Protein AF-A0A2N6LAE6-F1 (afdb_monomer)

Organism: NCBI:txid2019666

Nearest PDB structures (foldseek):
  4zhj-assembly1_A  TM=7.349E-01  e=1.236E-05  Synechocystis sp. PCC 6803 substr. Kazusa
  8rps-assembly2_B  TM=5.213E-01  e=4.527E+00  Homo sapiens
  8stc-assembly3_F  TM=4.651E-01  e=3.739E+00  Lactiplantibacillus plantarum WCFS1
  8rps-assembly1_C-2  TM=4.622E-01  e=7.073E+00  Homo sapiens

pLDDT: mean 86.34, std 10.63, range [59.16, 98.25]

Mean predicted aligned error: 5.68 Å

Secondary structure (DSSP, 8-state):
-EEEEEEESS-TTTHHHHHHHHHHHHHH-TTEEEEEEEHHHHHHTHHHHHHHHHT-SEEEEES---HHHHHHHHHHHTT-SEEEEESS-HHHHTT-EETTEESS---TT--HHHHHHHHHHHSS-H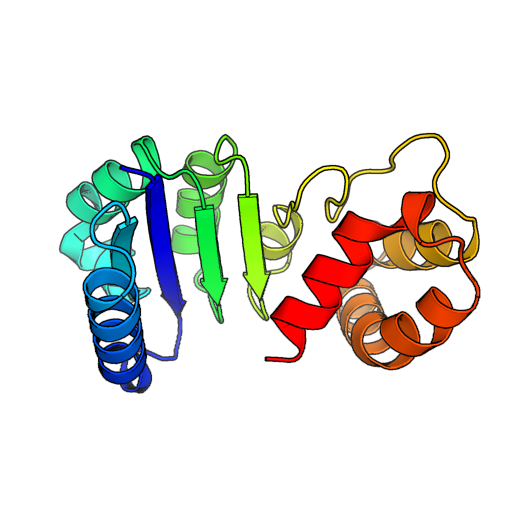HHHHHHHHHHHHHHHHHTTSS-GGGTHHHHHHHHHHH-

Structure (mmCIF, N/CA/C/O backbone):
data_AF-A0A2N6LAE6-F1
#
_entry.id   AF-A0A2N6LAE6-F1
#
loop_
_atom_site.group_PDB
_atom_site.id
_atom_site.type_symbol
_atom_site.label_atom_id
_atom_site.label_alt_id
_atom_site.label_comp_id
_atom_site.label_asym_id
_atom_site.label_entity_id
_atom_site.label_seq_id
_atom_site.pdbx_PDB_ins_code
_atom_site.Cartn_x
_atom_site.Cartn_y
_atom_site.Cartn_z
_atom_site.occupancy
_atom_site.B_iso_or_equiv
_atom_site.auth_seq_id
_atom_site.auth_comp_id
_atom_site.auth_asym_id
_atom_site.auth_atom_id
_atom_site.pdbx_PDB_model_num
ATOM 1 N N . MET A 1 1 ? -11.560 -15.770 2.573 1.00 83.06 1 MET A N 1
ATOM 2 C CA . MET A 1 1 ? -11.887 -14.402 2.123 1.00 83.06 1 MET A CA 1
ATOM 3 C C . MET A 1 1 ? -10.592 -13.683 1.828 1.00 83.06 1 MET A C 1
ATOM 5 O O . MET A 1 1 ? -9.630 -13.925 2.551 1.00 83.06 1 MET A O 1
ATOM 9 N N . LYS A 1 2 ? -10.549 -12.878 0.764 1.00 94.19 2 LYS A N 1
ATOM 10 C CA . LYS A 1 2 ? -9.382 -12.047 0.445 1.00 94.19 2 LYS A CA 1
ATOM 11 C C . LYS A 1 2 ? -9.530 -10.702 1.139 1.00 94.19 2 LYS A C 1
ATOM 13 O O . LYS A 1 2 ? -10.553 -10.046 0.959 1.00 94.19 2 LYS A O 1
ATOM 18 N N . ARG A 1 3 ? -8.543 -10.316 1.947 1.00 97.38 3 ARG A N 1
ATOM 19 C CA . ARG A 1 3 ? -8.608 -9.098 2.756 1.00 97.38 3 ARG A CA 1
ATOM 20 C C . ARG A 1 3 ? -7.843 -7.949 2.118 1.00 97.38 3 ARG A C 1
ATOM 22 O O . ARG A 1 3 ? -6.643 -8.056 1.862 1.00 97.38 3 ARG A O 1
ATOM 29 N N . ILE A 1 4 ? -8.536 -6.831 1.946 1.00 97.88 4 ILE A N 1
ATOM 30 C CA . ILE A 1 4 ? -7.980 -5.562 1.487 1.00 97.88 4 ILE A CA 1
ATOM 31 C C . ILE A 1 4 ? -8.074 -4.568 2.640 1.00 97.88 4 ILE A C 1
ATOM 33 O O . ILE A 1 4 ? -9.155 -4.336 3.175 1.00 97.88 4 ILE A O 1
ATOM 37 N N . VAL A 1 5 ? -6.948 -3.974 3.023 1.00 98.00 5 VAL A N 1
ATOM 38 C CA . VAL A 1 5 ? -6.911 -2.905 4.023 1.00 98.00 5 VAL A CA 1
ATOM 39 C C . VAL A 1 5 ? -6.501 -1.611 3.341 1.00 98.00 5 VAL A C 1
ATOM 41 O O . VAL A 1 5 ? -5.433 -1.542 2.739 1.00 98.00 5 VAL A O 1
ATOM 44 N N . LEU A 1 6 ? -7.349 -0.594 3.442 1.00 96.06 6 LEU A N 1
ATOM 45 C CA . LEU A 1 6 ? -7.100 0.759 2.963 1.00 96.06 6 LEU A CA 1
ATOM 46 C C . LEU A 1 6 ? -6.906 1.687 4.160 1.00 96.06 6 LEU A C 1
ATOM 48 O O . LEU A 1 6 ? -7.743 1.711 5.062 1.00 96.06 6 LEU A O 1
ATOM 52 N N . VAL A 1 7 ? -5.828 2.468 4.146 1.00 95.62 7 VAL A N 1
ATOM 53 C CA . VAL A 1 7 ? -5.573 3.531 5.122 1.00 95.62 7 VAL A CA 1
ATOM 54 C C . VAL A 1 7 ? -5.350 4.846 4.379 1.00 95.62 7 VAL A C 1
ATOM 56 O O . VAL A 1 7 ? -4.372 4.991 3.645 1.00 95.62 7 VAL A O 1
ATOM 59 N N . ALA A 1 8 ? -6.259 5.801 4.573 1.00 92.88 8 ALA A N 1
ATOM 60 C CA . ALA A 1 8 ? -6.191 7.127 3.962 1.00 92.88 8 ALA A CA 1
ATOM 61 C C . ALA A 1 8 ? -5.730 8.176 4.989 1.00 92.88 8 ALA A C 1
ATOM 63 O O . ALA A 1 8 ? -6.382 8.377 6.016 1.00 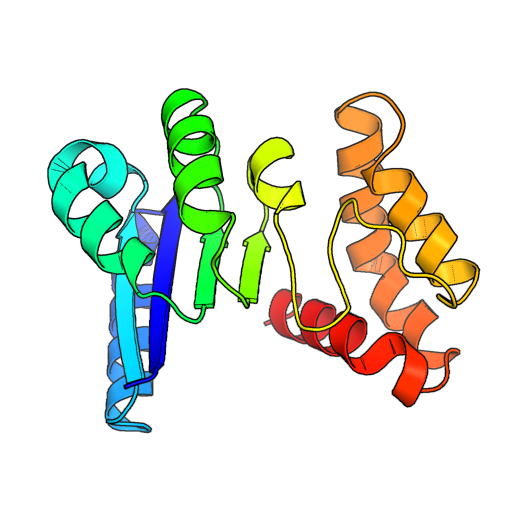92.88 8 ALA A O 1
ATOM 64 N N . GLY A 1 9 ? -4.604 8.835 4.728 1.00 89.94 9 GLY A N 1
ATOM 65 C CA . GLY A 1 9 ? -4.099 9.956 5.519 1.00 89.94 9 GLY A CA 1
ATOM 66 C C . GLY A 1 9 ? -4.498 11.296 4.918 1.00 89.94 9 GLY A C 1
ATOM 67 O O . GLY A 1 9 ? -4.777 11.366 3.728 1.00 89.94 9 GLY A O 1
ATOM 68 N N . PHE A 1 10 ? -4.611 12.347 5.739 1.00 78.25 10 PHE A N 1
ATOM 69 C CA . PHE A 1 10 ? -5.011 13.713 5.334 1.00 78.25 10 PHE A CA 1
ATOM 70 C C . PHE A 1 10 ? -6.348 13.844 4.558 1.00 78.25 10 PHE A C 1
ATOM 72 O O . PHE A 1 10 ? -6.829 14.952 4.333 1.00 78.25 10 PHE A O 1
ATOM 79 N N . GLU A 1 11 ? -7.017 12.730 4.259 1.00 65.44 11 GLU A N 1
ATOM 80 C CA . GLU A 1 11 ? -8.259 12.601 3.499 1.00 65.44 11 GLU A CA 1
ATOM 81 C C . GLU A 1 11 ? -9.394 12.026 4.347 1.00 65.44 11 GLU A C 1
ATOM 83 O O . GLU A 1 11 ? -10.300 11.361 3.847 1.00 65.44 11 GLU A O 1
ATOM 88 N N . SER A 1 12 ? -9.391 12.280 5.656 1.00 64.56 12 SER A N 1
ATOM 89 C CA . SER A 1 12 ? -10.496 11.839 6.523 1.00 64.56 12 SER A CA 1
ATOM 90 C C . SER A 1 12 ? -11.883 12.293 6.021 1.00 64.56 12 SER A C 1
ATOM 92 O O . SER A 1 12 ? -12.876 11.633 6.312 1.00 64.56 12 SER A O 1
ATOM 94 N N . PHE A 1 13 ? -11.952 13.351 5.200 1.00 68.00 13 PHE A N 1
ATOM 95 C CA . PHE A 1 13 ? -13.169 13.797 4.513 1.00 68.00 13 PHE A CA 1
ATOM 96 C C . PHE A 1 13 ? -13.629 12.867 3.368 1.00 68.00 13 PHE A C 1
ATOM 98 O O . PHE A 1 13 ? -14.826 12.781 3.113 1.00 68.00 13 PHE A O 1
ATOM 105 N N . ASN A 1 14 ? -12.719 12.134 2.716 1.00 74.31 14 ASN A N 1
ATOM 106 C CA . ASN A 1 14 ? -13.033 11.136 1.684 1.00 74.31 14 ASN A CA 1
ATOM 107 C C . ASN A 1 14 ? -13.274 9.733 2.264 1.00 74.31 14 ASN A C 1
ATOM 109 O O . ASN A 1 14 ? -13.678 8.831 1.530 1.00 74.31 14 ASN A O 1
ATOM 113 N N . ALA A 1 15 ? -13.074 9.523 3.570 1.00 77.50 15 ALA A N 1
ATOM 114 C CA . ALA A 1 15 ? -13.233 8.211 4.201 1.00 77.50 15 ALA A CA 1
ATOM 115 C C . ALA A 1 15 ? -14.604 7.569 3.917 1.00 77.50 15 ALA A C 1
ATOM 117 O O . ALA A 1 15 ? -14.690 6.361 3.701 1.00 77.50 15 ALA A O 1
ATOM 118 N N . ASP A 1 16 ? -15.671 8.368 3.849 1.00 84.56 16 ASP A N 1
ATOM 119 C CA . ASP A 1 16 ? -17.012 7.870 3.525 1.00 84.56 16 ASP A CA 1
ATOM 120 C C . ASP A 1 16 ? -17.160 7.448 2.062 1.00 84.56 16 ASP A C 1
ATOM 122 O O . ASP A 1 16 ? -17.874 6.488 1.772 1.00 84.56 16 ASP A O 1
ATOM 126 N N . LEU A 1 17 ? -16.477 8.123 1.136 1.00 89.19 17 LEU A N 1
ATOM 127 C CA . LEU A 1 17 ? -16.432 7.703 -0.264 1.00 89.19 17 LEU A CA 1
ATOM 128 C C . LEU A 1 17 ? -15.744 6.341 -0.384 1.00 89.19 17 LEU A C 1
ATOM 130 O O . LEU A 1 17 ? -16.266 5.444 -1.044 1.00 89.19 17 LEU A O 1
ATOM 134 N N . TYR A 1 18 ? -14.622 6.161 0.311 1.00 90.44 18 TYR A N 1
ATOM 135 C CA . TYR A 1 18 ? -13.895 4.895 0.326 1.00 90.44 18 TYR A CA 1
ATOM 136 C C . TYR A 1 18 ? -14.705 3.755 0.953 1.00 90.44 18 TYR A C 1
ATOM 138 O O . TYR A 1 18 ? -14.700 2.646 0.423 1.00 90.44 18 TYR A O 1
ATOM 146 N N . ARG A 1 19 ? -15.453 4.019 2.032 1.00 92.56 19 ARG A N 1
ATOM 147 C CA . ARG A 1 19 ? -16.377 3.033 2.623 1.00 92.56 19 ARG A CA 1
ATOM 148 C C . ARG A 1 19 ? -17.487 2.642 1.650 1.00 92.56 19 ARG A C 1
ATOM 150 O O . ARG A 1 19 ? -17.702 1.458 1.437 1.00 92.56 19 ARG A O 1
ATOM 157 N N . LYS A 1 20 ? -18.114 3.611 0.977 1.00 94.25 20 LYS A N 1
ATOM 158 C CA . LYS A 1 20 ? -19.129 3.326 -0.054 1.00 94.25 20 LYS A CA 1
ATOM 159 C C . LYS A 1 20 ? -18.564 2.489 -1.202 1.00 94.25 20 LYS A C 1
ATOM 161 O O . LYS A 1 20 ? -19.214 1.551 -1.651 1.00 94.25 20 LYS A O 1
ATOM 166 N N . ALA A 1 21 ? -17.354 2.803 -1.664 1.00 93.12 21 ALA A N 1
ATOM 167 C CA . ALA A 1 21 ? -16.682 2.020 -2.697 1.00 93.12 21 ALA A CA 1
ATOM 168 C C . ALA A 1 21 ? -16.389 0.585 -2.223 1.00 93.12 21 ALA A C 1
ATOM 170 O O . ALA A 1 21 ? -16.602 -0.364 -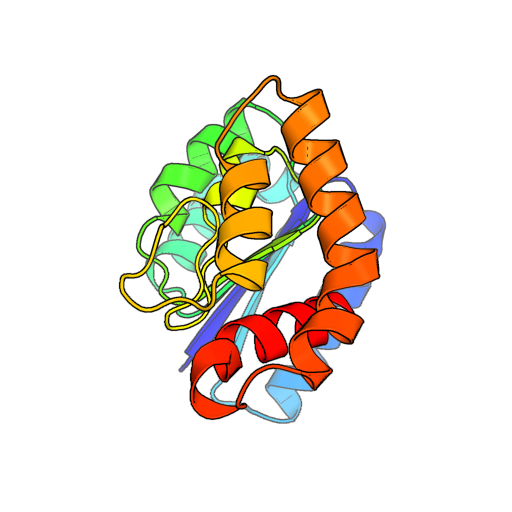2.978 1.00 93.12 21 ALA A O 1
ATOM 171 N N . ALA A 1 22 ? -15.960 0.421 -0.967 1.00 94.88 22 ALA A N 1
ATOM 172 C CA . ALA A 1 22 ? -15.772 -0.885 -0.346 1.00 94.88 22 ALA A CA 1
ATOM 173 C C . ALA A 1 22 ? -17.084 -1.683 -0.297 1.00 94.88 22 ALA A C 1
ATOM 175 O O . ALA A 1 22 ? -17.104 -2.832 -0.732 1.00 94.88 22 ALA A O 1
ATOM 176 N N . ASP A 1 23 ? -18.186 -1.067 0.133 1.00 96.00 23 ASP A N 1
ATOM 177 C CA . ASP A 1 23 ? -19.503 -1.711 0.191 1.00 96.00 23 ASP A CA 1
ATOM 178 C C . ASP A 1 23 ? -19.977 -2.165 -1.198 1.00 96.00 23 ASP A C 1
ATOM 180 O O . ASP A 1 23 ? -20.452 -3.289 -1.362 1.00 96.00 23 ASP A O 1
ATOM 184 N N . MET A 1 24 ? -19.796 -1.329 -2.227 1.00 96.44 24 MET A N 1
ATOM 185 C CA . MET A 1 24 ? -20.129 -1.677 -3.616 1.00 96.44 24 MET A CA 1
ATOM 186 C C . MET A 1 24 ? -19.289 -2.848 -4.144 1.00 96.44 24 MET A C 1
ATOM 188 O O . MET A 1 24 ? -19.805 -3.724 -4.847 1.00 96.44 24 MET A O 1
ATOM 192 N N . ALA A 1 25 ? -17.998 -2.878 -3.807 1.00 94.56 25 ALA A N 1
ATOM 193 C CA . ALA A 1 25 ? -17.102 -3.959 -4.196 1.00 94.56 25 ALA A CA 1
ATOM 194 C C . ALA A 1 25 ? -17.464 -5.273 -3.489 1.00 94.56 25 ALA A C 1
ATOM 196 O O . ALA A 1 25 ? -17.550 -6.306 -4.150 1.00 94.56 25 ALA A O 1
ATOM 197 N N . ILE A 1 26 ? -17.753 -5.231 -2.185 1.00 96.19 26 ILE A N 1
ATOM 198 C CA . ILE A 1 26 ? -18.200 -6.396 -1.404 1.00 96.19 26 ILE A CA 1
ATOM 199 C C . ILE A 1 26 ? -19.546 -6.912 -1.925 1.00 96.19 26 ILE A C 1
ATOM 201 O O . ILE A 1 26 ? -19.718 -8.116 -2.091 1.00 96.19 26 ILE A O 1
ATOM 205 N N . ALA A 1 27 ? -20.490 -6.025 -2.253 1.00 96.25 27 ALA A N 1
ATOM 206 C CA . ALA A 1 27 ? -21.775 -6.419 -2.831 1.00 96.25 27 ALA A CA 1
ATOM 207 C C . ALA A 1 27 ? -21.615 -7.158 -4.172 1.00 96.25 27 ALA A C 1
ATOM 209 O O . ALA A 1 27 ? -22.400 -8.052 -4.485 1.00 96.25 27 ALA A O 1
ATOM 210 N N . SER A 1 28 ? -20.589 -6.801 -4.949 1.00 95.75 28 SER A N 1
ATOM 211 C CA . SER A 1 28 ? -20.273 -7.443 -6.230 1.00 95.75 28 SER A CA 1
ATOM 212 C C . SER A 1 28 ? -19.426 -8.715 -6.077 1.00 95.75 28 SER A C 1
ATOM 214 O O . SER A 1 28 ? -19.418 -9.555 -6.973 1.00 95.75 28 SER A O 1
ATOM 216 N N . CYS A 1 29 ? -18.698 -8.851 -4.967 1.00 95.62 29 CYS A N 1
ATOM 217 C CA . CYS A 1 29 ? -17.736 -9.920 -4.701 1.00 95.62 29 CYS A CA 1
ATOM 218 C C . CYS A 1 29 ? -17.741 -10.246 -3.189 1.00 95.62 29 CYS A C 1
ATOM 220 O O . CYS A 1 29 ? -16.900 -9.737 -2.439 1.00 95.62 29 CYS A O 1
ATOM 222 N N . PRO A 1 30 ? -18.715 -11.055 -2.716 1.00 93.44 30 PRO A N 1
ATOM 223 C CA . PRO A 1 30 ? -18.953 -11.295 -1.286 1.00 93.44 30 PRO A CA 1
ATOM 224 C C . PRO A 1 30 ? -17.803 -11.983 -0.538 1.00 93.44 30 PRO A C 1
ATOM 226 O O . PRO A 1 30 ? -17.778 -12.007 0.690 1.00 93.44 30 PRO A O 1
ATOM 229 N N . GLU A 1 31 ? -16.849 -12.573 -1.255 1.00 93.81 31 GLU A N 1
ATOM 230 C CA . GLU A 1 31 ? -15.641 -13.180 -0.703 1.00 93.81 31 GLU A CA 1
ATOM 231 C C . GLU A 1 31 ? -14.539 -12.169 -0.333 1.00 93.81 31 GLU A C 1
ATOM 233 O O . GLU A 1 31 ? -13.508 -12.573 0.232 1.00 93.81 31 GLU A O 1
ATOM 238 N N . LEU A 1 32 ? -14.734 -10.884 -0.657 1.00 95.06 32 LEU A N 1
ATOM 239 C CA . LEU A 1 32 ? -13.856 -9.790 -0.250 1.00 95.06 32 LEU A CA 1
ATOM 240 C C . LEU A 1 32 ? -14.177 -9.319 1.168 1.00 95.06 32 LEU A C 1
ATOM 242 O O . LEU A 1 32 ? -15.324 -9.091 1.536 1.00 95.06 32 LEU A O 1
ATOM 246 N N . ASP A 1 33 ? -13.121 -9.101 1.944 1.00 96.44 33 ASP A N 1
ATOM 247 C CA . ASP A 1 33 ? -13.164 -8.407 3.229 1.00 96.44 33 ASP A CA 1
ATOM 248 C C . ASP A 1 33 ? -12.392 -7.095 3.073 1.00 96.44 33 ASP A C 1
ATOM 250 O O . ASP A 1 33 ? -11.160 -7.094 3.061 1.00 96.44 33 ASP A O 1
ATOM 254 N N . ILE A 1 34 ? -13.102 -5.980 2.889 1.00 96.81 34 ILE A N 1
ATOM 255 C CA . ILE A 1 34 ? -12.484 -4.665 2.686 1.00 96.81 34 ILE A CA 1
ATOM 256 C C . ILE A 1 34 ? -12.616 -3.845 3.968 1.00 96.81 34 ILE A C 1
ATOM 258 O O . ILE A 1 34 ? -13.715 -3.603 4.463 1.00 96.81 34 ILE A O 1
ATOM 262 N N . ARG A 1 35 ? -11.480 -3.403 4.511 1.00 96.62 35 ARG A N 1
ATOM 263 C CA . ARG A 1 35 ? -11.394 -2.597 5.734 1.00 96.62 35 ARG A CA 1
ATOM 264 C C . ARG A 1 35 ? -10.833 -1.226 5.404 1.00 96.62 35 ARG A C 1
ATOM 266 O O . ARG A 1 35 ? -9.726 -1.128 4.883 1.00 96.62 35 ARG A O 1
ATOM 273 N N . VAL A 1 36 ? -11.591 -0.182 5.722 1.00 95.62 36 VAL A N 1
ATOM 274 C CA . VAL A 1 36 ? -11.225 1.209 5.439 1.00 95.62 36 VAL A CA 1
ATOM 275 C C . VAL A 1 36 ? -10.968 1.949 6.744 1.00 95.62 36 VAL A C 1
ATOM 277 O O . VAL A 1 36 ? -11.865 2.085 7.578 1.00 95.62 36 VAL A O 1
ATOM 280 N N . PHE A 1 37 ? -9.754 2.465 6.883 1.00 95.44 37 PHE A N 1
ATOM 281 C CA . PHE A 1 37 ? -9.293 3.258 8.013 1.00 95.44 37 PHE A CA 1
ATOM 282 C C . PHE A 1 37 ? -8.762 4.612 7.546 1.00 95.44 37 PHE A C 1
ATOM 284 O O . PHE A 1 37 ? -8.406 4.810 6.383 1.00 95.44 37 PHE A O 1
ATOM 291 N N . SER A 1 38 ? -8.676 5.540 8.488 1.00 94.25 38 SER A N 1
ATOM 292 C CA . SER A 1 38 ? -7.948 6.795 8.347 1.00 94.25 38 SER A CA 1
ATOM 293 C C . SER A 1 38 ? -6.648 6.780 9.152 1.00 94.25 38 SER A C 1
ATOM 295 O O . SER A 1 38 ? -6.475 5.967 10.063 1.00 94.25 38 SER A O 1
ATOM 297 N N . ASP A 1 39 ? -5.755 7.723 8.871 1.00 92.56 39 ASP A N 1
ATOM 298 C CA . ASP A 1 39 ? -4.614 8.052 9.737 1.00 92.56 39 ASP A CA 1
ATOM 299 C C . ASP A 1 39 ? -5.015 8.249 11.213 1.00 92.56 39 ASP A C 1
ATOM 301 O O . ASP A 1 39 ? -4.331 7.786 12.124 1.00 92.56 39 ASP A O 1
ATOM 305 N N . ARG A 1 40 ? -6.178 8.849 11.485 1.00 92.62 40 ARG A N 1
ATOM 306 C CA . ARG A 1 40 ? -6.714 9.004 12.848 1.00 92.62 40 ARG A CA 1
ATOM 307 C C . ARG A 1 40 ? -7.026 7.671 13.522 1.00 92.62 40 ARG A C 1
ATOM 309 O O . ARG A 1 40 ? -6.889 7.562 14.744 1.00 92.62 40 ARG A O 1
ATOM 316 N N . ASP A 1 41 ? -7.447 6.659 12.765 1.00 94.69 41 ASP A N 1
ATOM 317 C CA . ASP A 1 41 ? -7.739 5.326 13.303 1.00 94.69 41 ASP A CA 1
ATOM 318 C C . ASP A 1 41 ? -6.450 4.590 13.710 1.00 94.69 41 ASP A C 1
ATOM 320 O O . ASP A 1 41 ? -6.4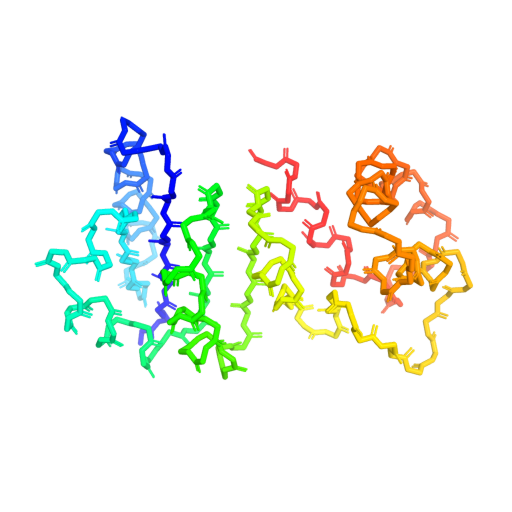87 3.802 14.654 1.00 94.69 41 ASP A O 1
ATOM 324 N N . ILE A 1 42 ? -5.293 4.900 13.103 1.00 94.75 42 ILE A N 1
ATOM 325 C CA . ILE A 1 42 ? -3.987 4.362 13.541 1.00 94.75 42 ILE A CA 1
ATOM 326 C C . ILE A 1 42 ? -3.725 4.719 15.008 1.00 94.75 42 ILE A C 1
ATOM 328 O O . ILE A 1 42 ? -3.220 3.899 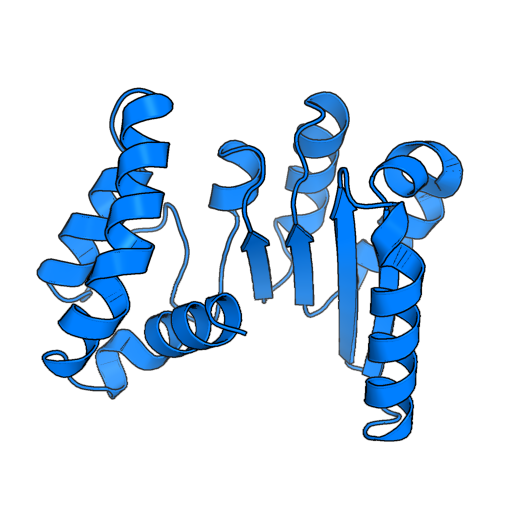15.774 1.00 94.75 42 ILE A O 1
ATOM 332 N N . THR A 1 43 ? -4.094 5.934 15.411 1.00 93.00 43 THR A N 1
ATOM 333 C CA . THR A 1 43 ? -3.919 6.404 16.788 1.00 93.00 43 THR A CA 1
ATOM 334 C C . THR A 1 43 ? -5.078 5.968 17.683 1.00 93.00 43 THR A C 1
ATOM 336 O O . THR A 1 43 ? -4.855 5.413 18.757 1.00 93.00 43 THR A O 1
ATOM 339 N N . SER A 1 44 ? -6.321 6.200 17.254 1.00 94.81 44 SER A N 1
ATOM 340 C CA . SER A 1 44 ? -7.513 6.022 18.100 1.00 94.81 44 SER A CA 1
ATOM 341 C C . SER A 1 44 ? -8.030 4.582 18.186 1.00 94.81 44 SER A C 1
ATOM 343 O O . SER A 1 44 ? -8.678 4.231 19.170 1.00 94.81 44 SER A O 1
ATOM 345 N N . LYS A 1 45 ? -7.731 3.737 17.193 1.00 95.94 45 LYS A N 1
ATOM 346 C CA . LYS A 1 45 ? -8.181 2.336 17.085 1.00 95.94 45 LYS A CA 1
ATOM 347 C C . LYS A 1 45 ? -7.036 1.402 16.697 1.00 95.94 45 LYS A C 1
ATOM 349 O O . LYS A 1 45 ? -7.215 0.437 15.956 1.00 95.94 45 LYS A O 1
ATOM 354 N N . ARG A 1 46 ? -5.838 1.676 17.218 1.00 95.75 46 ARG A N 1
ATOM 355 C CA . ARG A 1 46 ? -4.582 1.017 16.824 1.00 95.75 46 ARG A CA 1
ATOM 356 C C . ARG A 1 46 ? -4.659 -0.511 16.765 1.00 95.75 46 ARG A C 1
ATOM 358 O O . ARG A 1 46 ? -4.172 -1.107 15.811 1.00 95.75 46 ARG A O 1
ATOM 365 N N . GLN A 1 47 ? -5.300 -1.128 17.758 1.00 97.12 47 GLN A N 1
ATOM 366 C CA . GLN A 1 47 ? -5.462 -2.585 17.840 1.00 97.12 47 GLN A CA 1
ATOM 367 C C . GLN A 1 47 ? -6.338 -3.147 16.711 1.00 97.12 47 GLN A C 1
ATOM 369 O O . GLN A 1 47 ? -6.044 -4.211 16.175 1.00 97.12 47 GLN A O 1
ATOM 374 N N . GLU A 1 48 ? -7.393 -2.429 16.321 1.00 97.50 48 GLU A N 1
ATOM 375 C CA . GLU A 1 48 ? -8.276 -2.831 15.224 1.00 97.50 48 GLU A CA 1
ATOM 376 C C . GLU A 1 48 ? -7.549 -2.744 13.878 1.00 97.50 48 GLU A C 1
ATOM 378 O O . GLU A 1 48 ? -7.609 -3.679 13.076 1.00 97.50 48 GLU A O 1
ATOM 383 N N . VAL A 1 49 ? -6.796 -1.659 13.664 1.00 97.50 49 VAL A N 1
ATOM 384 C CA . VAL A 1 49 ? -5.965 -1.479 12.465 1.00 97.50 49 VAL A CA 1
ATOM 385 C C . VAL A 1 49 ? -4.910 -2.585 12.375 1.00 97.50 49 VAL A C 1
ATOM 387 O O . VAL A 1 49 ? -4.751 -3.210 11.329 1.00 97.50 49 VAL A O 1
ATOM 390 N N . GLU A 1 50 ? -4.217 -2.879 13.475 1.00 97.62 50 GLU A N 1
ATOM 391 C CA . GLU A 1 50 ? -3.204 -3.937 13.533 1.00 97.62 50 GLU A CA 1
ATOM 392 C C . GLU A 1 50 ? -3.789 -5.322 13.233 1.00 97.62 50 GLU A C 1
ATOM 394 O O . GLU A 1 50 ? -3.240 -6.061 12.413 1.00 97.62 50 GLU A O 1
ATOM 399 N N . ALA A 1 51 ? -4.940 -5.655 13.823 1.00 97.19 51 ALA A N 1
ATOM 400 C CA . ALA A 1 51 ? -5.631 -6.917 13.566 1.00 97.19 51 ALA A CA 1
ATOM 401 C C . ALA A 1 51 ? -6.102 -7.045 12.106 1.00 97.19 51 ALA A C 1
ATOM 403 O O . ALA A 1 51 ? -6.071 -8.139 11.529 1.00 97.19 51 ALA A O 1
ATOM 404 N N . ALA A 1 52 ? -6.526 -5.939 11.488 1.00 97.38 52 ALA A N 1
ATOM 405 C CA . ALA A 1 52 ? -6.885 -5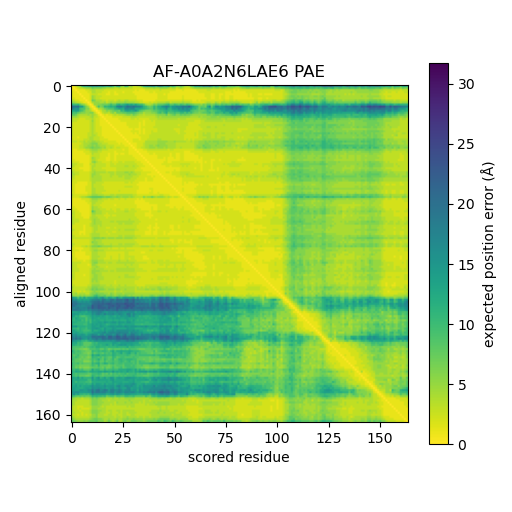.920 10.076 1.00 97.38 52 ALA A CA 1
ATOM 406 C C . ALA A 1 52 ? -5.659 -6.172 9.185 1.00 97.38 52 ALA A C 1
ATOM 408 O O . ALA A 1 52 ? -5.723 -7.039 8.309 1.00 97.38 52 ALA A O 1
ATOM 409 N N . LEU A 1 53 ? -4.544 -5.479 9.446 1.00 97.94 53 LEU A N 1
ATOM 410 C CA . LEU A 1 53 ? -3.290 -5.609 8.695 1.00 97.94 53 LEU A CA 1
ATOM 411 C C . LEU A 1 53 ? -2.659 -7.003 8.818 1.00 97.94 53 LEU A C 1
ATOM 413 O O . LEU A 1 53 ? -2.130 -7.511 7.833 1.00 97.94 53 LEU A O 1
ATOM 417 N N . GLY A 1 54 ? -2.755 -7.646 9.987 1.00 96.00 54 GLY A N 1
ATOM 418 C CA . GLY A 1 54 ? -2.092 -8.927 10.264 1.00 96.00 54 GLY A CA 1
ATOM 419 C C . GLY A 1 54 ? -2.481 -10.085 9.335 1.00 96.00 54 GLY A C 1
ATOM 420 O O . GLY A 1 54 ? -1.686 -10.998 9.146 1.00 96.00 54 GLY A O 1
ATOM 421 N N . ASN A 1 55 ? -3.668 -10.033 8.721 1.00 90.31 55 ASN A N 1
ATOM 422 C CA . ASN A 1 55 ? -4.151 -11.041 7.765 1.00 90.31 55 ASN A CA 1
ATOM 423 C C . ASN A 1 55 ? -4.507 -10.430 6.398 1.00 90.31 55 ASN A C 1
ATOM 425 O O . ASN A 1 55 ? -5.351 -10.968 5.683 1.00 90.31 55 ASN A O 1
ATOM 429 N N . ALA A 1 56 ? -3.945 -9.270 6.059 1.00 98.00 56 ALA A N 1
ATOM 430 C CA . ALA A 1 56 ? -4.236 -8.600 4.799 1.00 98.00 56 ALA A CA 1
ATOM 431 C C . ALA A 1 56 ? -3.520 -9.278 3.619 1.00 98.00 56 ALA A C 1
ATOM 433 O O . ALA A 1 56 ? -2.321 -9.555 3.671 1.00 98.00 56 ALA A O 1
ATOM 434 N N . ASP A 1 57 ? -4.245 -9.489 2.521 1.00 97.94 57 ASP A N 1
ATOM 435 C CA . ASP A 1 57 ? -3.664 -9.883 1.235 1.00 97.94 57 ASP A CA 1
ATOM 436 C C . ASP A 1 57 ? -3.177 -8.653 0.451 1.00 97.94 57 ASP A C 1
ATOM 438 O O . ASP A 1 57 ? -2.199 -8.728 -0.300 1.00 97.94 57 ASP A O 1
ATOM 442 N N . VAL A 1 58 ? -3.872 -7.523 0.624 1.00 97.94 58 VAL A N 1
ATOM 443 C CA . VAL A 1 58 ? -3.612 -6.264 -0.076 1.00 97.94 58 VAL A CA 1
ATOM 444 C C . VAL A 1 58 ? -3.651 -5.097 0.904 1.00 97.94 58 VAL A C 1
ATOM 446 O O . VAL A 1 58 ? -4.589 -4.968 1.691 1.00 97.94 58 VAL A O 1
ATOM 449 N N . PHE A 1 59 ? -2.657 -4.219 0.813 1.00 98.25 59 PHE A N 1
ATOM 450 C CA . PHE A 1 59 ? -2.622 -2.939 1.506 1.00 98.25 59 PHE A CA 1
ATOM 451 C C . PHE A 1 59 ? -2.661 -1.785 0.508 1.00 98.25 59 PHE A C 1
ATOM 453 O O . PHE A 1 59 ? -1.851 -1.740 -0.420 1.00 98.25 59 PHE A O 1
ATOM 460 N N . PHE A 1 60 ? -3.556 -0.835 0.752 1.00 96.75 60 PHE A N 1
ATOM 461 C CA . PHE A 1 60 ? -3.572 0.473 0.120 1.00 96.75 60 PHE A CA 1
ATOM 462 C C . PHE A 1 60 ? -3.256 1.542 1.166 1.00 96.75 60 PHE A C 1
ATOM 464 O O . PHE A 1 60 ? -3.917 1.618 2.202 1.00 96.75 60 PHE A O 1
ATOM 471 N N . GLY A 1 61 ? -2.263 2.377 0.884 1.00 95.50 61 GLY A N 1
ATOM 472 C CA . GLY A 1 61 ? -1.936 3.557 1.679 1.00 95.50 61 GLY A CA 1
ATOM 473 C C . GLY A 1 61 ? -1.939 4.786 0.786 1.00 95.50 61 GLY A C 1
ATOM 474 O O . GLY A 1 61 ? -1.366 4.736 -0.300 1.00 95.50 61 GLY A O 1
ATOM 475 N N . SER A 1 62 ? -2.562 5.875 1.216 1.00 92.69 62 SER A N 1
ATOM 476 C CA . SER A 1 62 ? -2.513 7.135 0.470 1.00 92.69 62 SER A CA 1
ATOM 477 C C . SER A 1 62 ? -2.386 8.318 1.413 1.00 92.69 62 SER A C 1
ATOM 479 O O . SER A 1 62 ? -3.046 8.326 2.451 1.00 92.69 62 SER A O 1
ATOM 481 N N . LEU A 1 63 ? -1.549 9.298 1.058 1.00 92.00 63 LEU A N 1
ATOM 482 C CA . LEU A 1 63 ? -1.397 10.568 1.779 1.00 92.00 63 LEU A CA 1
ATOM 483 C C . LEU A 1 63 ? -1.027 10.418 3.271 1.00 92.00 63 LEU A C 1
ATOM 485 O O . LEU A 1 63 ? -1.470 11.179 4.129 1.00 92.00 63 LEU A O 1
ATOM 489 N N . LEU A 1 64 ? -0.179 9.435 3.593 1.00 94.00 64 LEU A N 1
ATOM 490 C CA . LEU A 1 64 ? 0.298 9.148 4.953 1.00 94.00 64 LEU A CA 1
ATOM 491 C C . LEU A 1 64 ? 1.670 9.787 5.202 1.00 94.00 64 LEU A C 1
ATOM 493 O O . LEU A 1 64 ? 2.668 9.352 4.623 1.00 94.00 64 LEU A O 1
ATOM 497 N N . PHE A 1 65 ? 1.728 10.789 6.083 1.00 92.81 65 PHE A N 1
ATOM 498 C CA . PHE A 1 65 ? 2.944 11.590 6.308 1.00 92.81 65 PHE A CA 1
ATOM 499 C C . PHE A 1 65 ? 3.384 11.720 7.767 1.00 92.81 65 PHE A C 1
ATOM 501 O O . PHE A 1 65 ? 4.512 12.142 8.011 1.00 92.81 65 PHE A O 1
ATOM 508 N N . ASP A 1 66 ? 2.532 11.375 8.735 1.00 94.44 66 ASP A N 1
ATOM 509 C CA . ASP A 1 66 ? 2.930 11.425 10.142 1.00 94.44 66 ASP A CA 1
ATOM 510 C C . ASP A 1 66 ? 4.051 10.412 10.413 1.00 94.44 66 ASP A C 1
ATOM 512 O O . ASP A 1 66 ? 3.918 9.224 10.112 1.00 94.44 66 ASP A O 1
ATOM 516 N N . TYR A 1 67 ? 5.170 10.893 10.956 1.00 93.44 67 TYR A N 1
ATOM 517 C CA . TYR A 1 67 ? 6.397 10.110 11.092 1.00 93.44 67 TYR A CA 1
ATOM 518 C C . TYR A 1 67 ? 6.203 8.855 11.954 1.00 93.44 67 TYR A C 1
ATOM 520 O O . TYR A 1 67 ? 6.600 7.757 11.552 1.00 93.44 67 TYR A O 1
ATOM 528 N N . ASP A 1 68 ? 5.549 8.993 13.108 1.00 95.00 68 ASP A N 1
ATOM 529 C CA . ASP A 1 68 ? 5.349 7.885 14.042 1.00 95.00 68 ASP A CA 1
ATOM 530 C C . ASP A 1 68 ? 4.387 6.843 13.460 1.00 95.00 68 ASP A C 1
ATOM 532 O O . ASP A 1 68 ? 4.603 5.632 13.592 1.00 95.00 68 ASP A O 1
ATOM 536 N N . GLN A 1 69 ? 3.340 7.297 12.766 1.00 95.94 69 GLN A N 1
ATOM 537 C CA . GLN A 1 69 ? 2.416 6.414 12.057 1.00 95.94 69 GLN A CA 1
ATOM 538 C C . GLN A 1 69 ? 3.093 5.688 10.892 1.00 95.94 69 GLN A C 1
ATOM 540 O O . GLN A 1 69 ? 2.884 4.485 10.721 1.00 95.94 69 GLN A O 1
ATOM 545 N N . VAL A 1 70 ? 3.930 6.383 10.118 1.00 95.94 70 VAL A N 1
ATOM 546 C CA . VAL A 1 70 ? 4.700 5.804 9.009 1.00 95.94 70 VAL A CA 1
ATOM 547 C C . VAL A 1 70 ? 5.634 4.717 9.524 1.00 95.94 70 VAL A C 1
ATOM 549 O O . VAL A 1 70 ? 5.601 3.601 9.004 1.00 95.94 70 VAL A O 1
ATOM 552 N N . LEU A 1 71 ? 6.431 4.994 10.559 1.00 95.00 71 LEU A N 1
ATOM 553 C CA . LEU A 1 71 ? 7.318 3.988 11.147 1.00 95.00 71 LEU A CA 1
ATOM 554 C C . LEU A 1 71 ? 6.540 2.773 11.648 1.00 95.00 71 LEU A C 1
ATOM 556 O O . LEU A 1 71 ? 6.916 1.639 11.359 1.00 95.00 71 LEU A O 1
ATOM 560 N N . TRP A 1 72 ? 5.422 2.998 12.333 1.00 96.62 72 TRP A N 1
ATOM 561 C CA . TRP A 1 72 ? 4.592 1.913 12.843 1.00 96.62 72 TRP A CA 1
ATOM 562 C C . TRP A 1 72 ? 3.973 1.050 11.736 1.00 96.62 72 TRP A C 1
ATOM 564 O O . TRP A 1 72 ? 3.919 -0.178 11.872 1.00 96.62 72 TRP A O 1
ATOM 574 N N . LEU A 1 73 ? 3.508 1.673 10.649 1.00 97.50 73 LEU A N 1
ATOM 575 C CA . LEU A 1 73 ? 2.914 0.977 9.508 1.00 97.50 73 LEU A CA 1
ATOM 576 C C . LEU A 1 73 ? 3.937 0.118 8.769 1.00 97.50 73 LEU A C 1
ATOM 578 O O . LEU A 1 73 ? 3.606 -1.006 8.395 1.00 97.50 73 LEU A O 1
ATOM 582 N N . ARG A 1 74 ? 5.164 0.616 8.570 1.00 94.88 74 ARG A N 1
ATOM 583 C CA . ARG A 1 74 ? 6.213 -0.076 7.800 1.00 94.88 74 ARG A CA 1
ATOM 584 C C . ARG A 1 74 ? 6.419 -1.515 8.259 1.00 94.88 74 ARG A C 1
ATOM 586 O O . ARG A 1 74 ? 6.398 -2.421 7.429 1.00 94.88 74 ARG A O 1
ATOM 593 N N . ASP A 1 75 ? 6.532 -1.729 9.565 1.00 92.75 75 ASP A N 1
ATOM 594 C CA . ASP A 1 75 ? 6.750 -3.062 10.137 1.00 92.75 75 ASP A CA 1
ATOM 595 C C . ASP A 1 75 ? 5.569 -4.007 9.883 1.00 92.75 75 ASP A C 1
ATOM 597 O O . ASP A 1 75 ? 5.746 -5.202 9.649 1.00 92.75 75 ASP A O 1
ATOM 601 N N . ARG A 1 76 ? 4.348 -3.467 9.889 1.00 96.69 76 ARG A N 1
ATOM 602 C CA . ARG A 1 76 ? 3.102 -4.240 9.784 1.00 96.69 76 ARG A CA 1
ATOM 603 C C . ARG A 1 76 ? 2.735 -4.573 8.352 1.00 96.69 76 ARG A C 1
ATOM 605 O O . ARG A 1 76 ? 2.173 -5.633 8.097 1.00 96.69 76 ARG A O 1
ATOM 612 N N . ILE A 1 77 ? 3.090 -3.706 7.408 1.00 97.06 77 ILE A N 1
ATOM 613 C CA . ILE A 1 77 ? 2.841 -3.957 5.990 1.00 97.06 77 ILE A CA 1
ATOM 614 C C . ILE A 1 77 ? 3.971 -4.751 5.330 1.00 97.06 77 ILE A C 1
ATOM 616 O O . ILE A 1 77 ? 3.771 -5.298 4.251 1.00 97.06 77 ILE A O 1
ATOM 620 N N . ALA A 1 78 ? 5.148 -4.876 5.953 1.00 93.81 78 ALA A N 1
ATOM 621 C CA . ALA A 1 78 ? 6.345 -5.494 5.367 1.00 93.81 78 ALA A CA 1
ATOM 622 C C . ALA A 1 78 ? 6.155 -6.920 4.815 1.00 93.81 78 ALA A C 1
ATOM 624 O O . ALA A 1 78 ? 6.882 -7.318 3.901 1.00 93.81 78 ALA A O 1
ATOM 625 N N . ASN A 1 79 ? 5.164 -7.665 5.309 1.00 93.25 79 ASN A N 1
ATOM 626 C CA . ASN A 1 79 ? 4.867 -9.030 4.863 1.00 93.25 79 ASN A CA 1
ATOM 627 C C . ASN A 1 79 ? 3.599 -9.144 4.001 1.00 93.25 79 ASN A C 1
ATOM 629 O O . ASN A 1 79 ? 3.329 -10.218 3.468 1.00 93.25 79 ASN A O 1
ATOM 633 N N . ILE A 1 80 ? 2.846 -8.054 3.816 1.00 97.62 80 ILE A N 1
ATOM 634 C CA . ILE A 1 80 ? 1.649 -8.053 2.969 1.00 97.62 80 ILE A CA 1
ATOM 635 C C . ILE A 1 80 ? 2.080 -8.244 1.500 1.00 97.62 80 ILE A C 1
ATOM 637 O O . ILE A 1 80 ? 2.942 -7.491 1.030 1.00 97.62 80 ILE A O 1
ATOM 641 N N . PRO A 1 81 ? 1.523 -9.228 0.763 1.00 95.69 81 PRO A N 1
ATOM 642 C CA . PRO A 1 81 ? 1.986 -9.572 -0.584 1.00 95.69 81 PRO A CA 1
ATOM 643 C C . PRO A 1 81 ? 1.849 -8.445 -1.611 1.00 95.69 81 PRO A C 1
ATOM 645 O O . PRO A 1 81 ? 2.760 -8.241 -2.418 1.00 95.69 81 PRO A O 1
ATOM 648 N N . ILE A 1 82 ? 0.720 -7.731 -1.587 1.00 97.06 82 ILE A N 1
ATOM 649 C CA . ILE A 1 82 ? 0.435 -6.608 -2.484 1.00 97.06 82 ILE A CA 1
ATOM 650 C C . ILE A 1 82 ? 0.322 -5.336 -1.654 1.00 97.06 82 ILE A C 1
ATOM 652 O O . ILE A 1 82 ? -0.477 -5.254 -0.725 1.00 97.06 82 ILE A O 1
ATOM 656 N N . ARG A 1 83 ? 1.125 -4.332 -1.994 1.00 97.06 83 ARG A N 1
ATOM 657 C CA . ARG A 1 83 ? 1.197 -3.058 -1.276 1.00 97.06 83 ARG A CA 1
ATOM 658 C C . ARG A 1 83 ? 1.223 -1.939 -2.282 1.00 97.06 83 ARG A C 1
ATOM 660 O O . ARG A 1 83 ? 2.098 -1.893 -3.142 1.00 97.06 83 ARG A O 1
ATOM 667 N N . LEU A 1 84 ? 0.265 -1.045 -2.173 1.00 96.50 84 LEU A N 1
ATOM 668 C CA . LEU A 1 84 ? 0.059 0.038 -3.109 1.00 96.50 84 LEU A CA 1
ATOM 669 C C . LEU A 1 84 ? 0.031 1.314 -2.282 1.00 96.50 84 LEU A C 1
ATOM 671 O O . LEU A 1 84 ? -0.961 1.610 -1.622 1.00 96.50 84 LEU A O 1
ATOM 675 N N . VAL A 1 85 ? 1.175 1.998 -2.234 1.00 94.81 85 VAL A N 1
ATOM 676 C CA . VAL A 1 85 ? 1.343 3.206 -1.429 1.00 94.81 85 VAL A CA 1
ATOM 677 C C . VAL A 1 85 ? 1.510 4.394 -2.359 1.00 94.81 85 VAL A C 1
ATOM 679 O O . VAL A 1 85 ? 2.458 4.455 -3.144 1.00 94.81 85 VAL A O 1
ATOM 682 N N . PHE A 1 86 ? 0.587 5.336 -2.256 1.00 90.44 86 PHE A N 1
ATOM 683 C CA . PHE A 1 86 ? 0.489 6.492 -3.128 1.00 90.44 86 PHE A CA 1
ATOM 684 C C . PHE A 1 86 ? 0.739 7.765 -2.334 1.00 90.44 86 PHE A C 1
ATOM 686 O O . PHE A 1 86 ? 0.283 7.891 -1.200 1.00 90.44 86 PHE A O 1
ATOM 693 N N . GLU A 1 87 ? 1.508 8.681 -2.927 1.00 89.75 87 GLU A N 1
ATOM 694 C CA . GLU A 1 87 ? 1.640 10.074 -2.471 1.00 89.75 87 GLU A CA 1
ATOM 695 C C . GLU A 1 87 ? 1.776 10.199 -0.948 1.00 89.75 87 GLU A C 1
ATOM 697 O O . GLU A 1 87 ? 1.045 10.932 -0.307 1.00 89.75 87 GLU A O 1
ATOM 702 N N . SER A 1 88 ? 2.664 9.407 -0.353 1.00 92.44 88 SER A N 1
ATOM 703 C CA . SER A 1 88 ? 2.877 9.322 1.097 1.00 92.44 88 SER A CA 1
ATOM 704 C C . SER A 1 88 ? 4.344 9.626 1.409 1.00 92.44 88 SER A C 1
ATOM 706 O O . SER A 1 88 ? 5.126 9.925 0.504 1.00 92.44 88 SER A O 1
ATOM 708 N N . ALA A 1 89 ? 4.759 9.512 2.670 1.00 91.62 89 ALA A N 1
ATOM 709 C CA . ALA A 1 89 ? 6.175 9.552 3.029 1.00 91.62 89 ALA A CA 1
ATOM 710 C C . ALA A 1 89 ? 6.988 8.554 2.182 1.00 91.62 89 ALA A C 1
ATOM 712 O O . ALA A 1 89 ? 6.550 7.417 1.949 1.00 91.62 89 ALA A O 1
ATOM 713 N N . LEU A 1 90 ? 8.178 8.957 1.721 1.00 87.56 90 LEU A N 1
ATOM 714 C CA . LEU A 1 90 ? 8.992 8.142 0.811 1.00 87.56 90 LEU A CA 1
ATOM 715 C C . LEU A 1 90 ? 9.359 6.786 1.418 1.00 87.56 90 LEU A C 1
ATOM 717 O O . LEU A 1 90 ? 9.415 5.772 0.716 1.00 87.56 90 LEU A O 1
ATOM 721 N N . GLU A 1 91 ? 9.577 6.754 2.728 1.00 88.31 91 GLU A N 1
ATOM 722 C CA . GLU A 1 91 ? 9.843 5.551 3.501 1.00 88.31 91 GLU A CA 1
ATOM 723 C C . GLU A 1 91 ? 8.708 4.546 3.365 1.00 88.31 91 GLU A C 1
ATOM 725 O O . GLU A 1 91 ? 8.980 3.355 3.243 1.00 88.31 91 GLU A O 1
ATOM 730 N N . LEU A 1 92 ? 7.456 5.004 3.340 1.00 92.62 92 LEU A N 1
ATOM 731 C CA . LEU A 1 92 ? 6.293 4.145 3.159 1.00 92.62 92 LEU A CA 1
ATOM 732 C C . LEU A 1 92 ? 6.085 3.793 1.683 1.00 92.62 92 LEU A C 1
ATOM 734 O O . LEU A 1 92 ? 5.843 2.631 1.360 1.00 92.62 92 LEU A O 1
ATOM 738 N N . MET A 1 93 ? 6.249 4.760 0.772 1.00 91.25 93 MET A N 1
ATOM 739 C CA . MET A 1 93 ? 6.145 4.530 -0.675 1.00 91.25 93 MET A CA 1
ATOM 740 C C . MET A 1 93 ? 7.117 3.454 -1.167 1.00 91.25 93 MET A C 1
ATOM 742 O O . MET A 1 93 ? 6.775 2.676 -2.061 1.00 91.25 93 MET A O 1
ATOM 746 N N . SER A 1 94 ? 8.294 3.350 -0.542 1.00 88.56 94 SER A N 1
ATOM 747 C CA . SER A 1 94 ? 9.289 2.312 -0.832 1.00 88.56 94 SER A CA 1
ATOM 748 C C . SER A 1 94 ? 8.802 0.877 -0.581 1.00 88.56 94 SER A C 1
ATOM 750 O O . SER A 1 94 ? 9.388 -0.061 -1.108 1.00 88.56 94 SER A O 1
ATOM 752 N N . PHE A 1 95 ? 7.705 0.677 0.159 1.00 92.62 95 PHE A N 1
ATOM 753 C CA . PHE A 1 95 ? 7.115 -0.650 0.378 1.00 92.62 95 PHE A CA 1
ATOM 754 C C . PHE A 1 95 ? 6.195 -1.090 -0.762 1.00 92.62 95 PHE A C 1
ATOM 756 O O . PHE A 1 95 ? 5.759 -2.246 -0.769 1.00 92.62 95 PHE A O 1
ATOM 763 N N . THR A 1 96 ? 5.906 -0.213 -1.729 1.00 93.19 96 THR A N 1
ATOM 764 C CA . THR A 1 96 ? 5.046 -0.533 -2.872 1.00 93.19 96 THR A CA 1
ATOM 765 C C . THR A 1 96 ? 5.554 -1.771 -3.599 1.00 93.19 96 THR A C 1
ATOM 767 O O . THR A 1 96 ? 6.704 -1.820 -4.040 1.00 93.19 96 THR A O 1
ATOM 770 N N . LYS A 1 97 ? 4.683 -2.771 -3.728 1.00 93.44 97 LYS A N 1
ATOM 771 C CA . LYS A 1 97 ? 4.948 -4.052 -4.372 1.00 93.44 97 LYS A CA 1
ATOM 772 C C . LYS A 1 97 ? 3.681 -4.591 -5.026 1.00 93.44 97 LYS A C 1
ATOM 774 O O . LYS A 1 97 ? 2.643 -4.710 -4.381 1.00 93.44 97 LYS A O 1
ATOM 779 N N . LEU A 1 98 ? 3.795 -4.982 -6.287 1.00 92.38 98 LEU A N 1
ATOM 780 C CA . LEU A 1 98 ? 2.767 -5.680 -7.045 1.00 92.38 98 LEU A CA 1
ATOM 781 C C . LEU A 1 98 ? 3.452 -6.780 -7.856 1.00 92.38 98 LEU A C 1
ATOM 783 O O . LEU A 1 98 ? 4.227 -6.484 -8.758 1.00 92.38 98 LEU A O 1
ATOM 787 N N . GLY A 1 99 ? 3.217 -8.046 -7.506 1.00 89.44 99 GLY A N 1
ATOM 788 C CA . GLY A 1 99 ? 3.902 -9.171 -8.149 1.00 89.44 99 GLY A CA 1
ATOM 789 C C . GLY A 1 99 ? 5.431 -9.050 -8.059 1.00 89.44 99 GLY A C 1
ATOM 790 O O . GLY A 1 99 ? 5.994 -8.946 -6.965 1.00 89.44 99 GLY A O 1
ATOM 791 N N . ALA A 1 100 ? 6.100 -9.064 -9.212 1.00 84.88 100 ALA A N 1
ATOM 792 C CA . ALA A 1 100 ? 7.545 -8.886 -9.349 1.00 84.88 100 ALA A CA 1
ATOM 793 C C . ALA A 1 100 ? 7.991 -7.411 -9.381 1.00 84.88 100 ALA A C 1
ATOM 795 O O . ALA A 1 100 ? 9.192 -7.135 -9.323 1.00 84.88 100 ALA A O 1
ATOM 796 N N . PHE A 1 101 ? 7.061 -6.459 -9.488 1.00 85.00 101 PHE A N 1
ATOM 797 C CA . PHE A 1 101 ? 7.369 -5.037 -9.377 1.00 85.00 101 PHE A CA 1
ATOM 798 C C . PHE A 1 101 ? 7.420 -4.621 -7.905 1.00 85.00 101 PHE A C 1
ATOM 800 O O . PHE A 1 101 ? 6.476 -4.863 -7.158 1.00 85.00 101 PHE A O 1
ATOM 807 N N . ALA A 1 102 ? 8.498 -3.954 -7.499 1.00 86.75 102 ALA A N 1
ATOM 808 C CA . ALA A 1 102 ? 8.602 -3.298 -6.204 1.00 86.75 102 ALA A CA 1
ATOM 809 C C . ALA A 1 102 ? 9.428 -2.014 -6.327 1.00 86.75 102 ALA A C 1
ATOM 811 O O . ALA A 1 102 ? 10.406 -1.969 -7.078 1.00 86.75 102 ALA A O 1
ATOM 812 N N . ILE A 1 103 ? 9.042 -0.973 -5.591 1.00 80.75 103 ILE A N 1
ATOM 813 C CA . ILE A 1 103 ? 9.851 0.242 -5.466 1.00 80.75 103 ILE A CA 1
ATOM 814 C C . ILE A 1 103 ? 11.040 -0.079 -4.548 1.00 80.75 103 ILE A C 1
ATOM 816 O O . ILE A 1 103 ? 10.889 -0.746 -3.534 1.00 80.75 103 ILE A O 1
ATOM 820 N N . GLY A 1 104 ? 12.248 0.344 -4.925 1.00 68.12 104 GLY A N 1
ATOM 821 C CA . GLY A 1 104 ? 13.466 0.110 -4.136 1.00 68.12 104 GLY A CA 1
ATOM 822 C C . GLY A 1 104 ? 14.139 -1.254 -4.337 1.00 68.12 104 GLY A C 1
ATOM 823 O O . GLY A 1 104 ? 15.321 -1.381 -4.018 1.00 68.12 104 GLY A O 1
ATOM 824 N N . ASP A 1 105 ? 13.456 -2.237 -4.932 1.00 66.12 105 ASP A N 1
ATOM 825 C CA . ASP A 1 105 ? 14.076 -3.497 -5.356 1.00 66.12 105 ASP A CA 1
ATOM 826 C C . ASP A 1 105 ? 14.610 -3.397 -6.798 1.00 66.12 105 ASP A C 1
ATOM 828 O O . ASP A 1 105 ? 14.103 -2.635 -7.627 1.00 66.12 105 ASP A O 1
ATOM 832 N N . LYS A 1 106 ? 15.649 -4.175 -7.120 1.00 63.72 106 LYS A N 1
ATOM 833 C CA . LYS A 1 106 ? 16.264 -4.238 -8.457 1.00 63.72 106 LYS A CA 1
ATOM 834 C C . LYS A 1 106 ? 16.168 -5.659 -9.013 1.00 63.72 106 LYS A C 1
ATOM 836 O O . LYS A 1 106 ? 17.163 -6.393 -8.980 1.00 63.72 106 LYS A O 1
ATOM 841 N N . PRO A 1 107 ? 15.016 -6.061 -9.582 1.00 60.09 107 PRO A N 1
ATOM 842 C CA . PRO A 1 107 ? 14.865 -7.405 -10.120 1.00 60.09 107 PRO A CA 1
ATOM 843 C C . PRO A 1 107 ? 15.869 -7.667 -11.249 1.00 60.09 107 PRO A C 1
ATOM 845 O O . PRO A 1 107 ? 16.035 -6.861 -12.176 1.00 60.09 107 PRO A O 1
ATOM 848 N N . LYS A 1 108 ? 16.548 -8.819 -11.196 1.00 59.16 108 LYS A N 1
ATOM 849 C CA . LYS A 1 108 ? 17.437 -9.265 -12.279 1.00 59.16 108 LYS A CA 1
ATOM 850 C C . LYS A 1 108 ? 16.616 -9.469 -13.559 1.00 59.16 108 LYS A C 1
ATOM 852 O O . LYS A 1 108 ? 15.574 -10.110 -13.535 1.00 59.16 108 LYS A O 1
ATOM 857 N N . GLY A 1 109 ? 17.100 -8.940 -14.686 1.00 64.31 109 GLY A N 1
ATOM 858 C CA . GLY A 1 109 ? 16.447 -9.086 -15.998 1.00 64.31 109 GLY A CA 1
ATOM 859 C C . GLY A 1 109 ? 15.488 -7.956 -16.391 1.00 64.31 109 GLY A C 1
ATOM 860 O O . GLY A 1 109 ? 14.903 -8.007 -17.474 1.00 64.31 109 GLY A O 1
ATOM 861 N N . MET A 1 110 ? 15.356 -6.915 -15.563 1.00 69.12 110 MET A N 1
ATOM 862 C CA . MET A 1 110 ? 14.510 -5.766 -15.880 1.00 69.12 110 MET A CA 1
ATOM 863 C C . MET A 1 110 ? 15.039 -4.957 -17.086 1.00 69.12 110 MET A C 1
ATOM 865 O O . MET A 1 110 ? 16.245 -4.699 -17.170 1.00 69.12 110 MET A O 1
ATOM 869 N N . PRO A 1 111 ? 14.171 -4.517 -18.020 1.00 71.31 111 PRO A N 1
ATOM 870 C CA . PRO A 1 111 ? 14.578 -3.697 -19.162 1.00 71.31 111 PRO A CA 1
ATOM 871 C C . PRO A 1 111 ? 15.285 -2.401 -18.739 1.00 71.31 111 PRO A C 1
ATOM 873 O O . PRO A 1 111 ? 14.848 -1.727 -17.806 1.00 71.31 111 PRO A O 1
ATOM 876 N N . LYS A 1 112 ? 16.349 -2.016 -19.464 1.00 75.38 112 LYS A N 1
ATOM 877 C CA . LYS A 1 112 ? 17.186 -0.839 -19.144 1.00 75.38 112 LYS A CA 1
ATOM 878 C C . LYS A 1 112 ? 16.388 0.453 -18.874 1.00 75.38 112 LYS A C 1
ATOM 880 O O . LYS A 1 112 ? 16.707 1.101 -17.881 1.00 75.38 112 LYS A O 1
ATOM 885 N N . PRO A 1 113 ? 15.359 0.827 -19.668 1.00 70.19 113 PRO A N 1
ATOM 886 C CA . PRO A 1 113 ? 14.592 2.049 -19.408 1.00 70.19 113 PRO A CA 1
ATOM 887 C C . PRO A 1 113 ? 13.839 2.011 -18.077 1.00 70.19 113 PRO A C 1
ATOM 889 O O . PRO A 1 113 ? 13.788 3.008 -17.370 1.00 70.19 113 PRO A O 1
ATOM 892 N N . VAL A 1 114 ? 13.298 0.847 -17.709 1.00 69.94 114 VAL A N 1
ATOM 893 C CA . VAL A 1 114 ? 12.582 0.668 -16.441 1.00 69.94 114 VAL A CA 1
ATOM 894 C C . VAL A 1 114 ? 13.558 0.708 -15.270 1.00 69.94 114 VAL A C 1
ATOM 896 O O . VAL A 1 114 ? 13.318 1.408 -14.292 1.00 69.94 114 VAL A O 1
ATOM 899 N N . LYS A 1 115 ? 14.702 0.028 -15.404 1.00 74.44 115 LYS A N 1
ATOM 900 C CA . LYS A 1 115 ? 15.768 0.053 -14.399 1.00 74.44 115 LYS A CA 1
ATOM 901 C C . LYS A 1 115 ? 16.272 1.474 -14.136 1.00 74.44 115 LYS A C 1
ATOM 903 O O . LYS A 1 115 ? 16.420 1.849 -12.983 1.00 74.44 115 LYS A O 1
ATOM 908 N N . PHE A 1 116 ? 16.485 2.266 -15.188 1.00 73.12 116 PHE A N 1
ATOM 909 C CA . PHE A 1 116 ? 16.927 3.656 -15.060 1.00 73.12 116 PHE A CA 1
ATOM 910 C C . PHE A 1 116 ? 15.962 4.498 -14.219 1.00 73.12 116 PHE A C 1
ATOM 912 O O . PHE A 1 116 ? 16.394 5.306 -13.402 1.00 73.12 116 PHE A O 1
ATOM 919 N N . ILE A 1 117 ? 14.657 4.291 -14.396 1.00 68.75 117 ILE A N 1
ATOM 920 C CA . ILE A 1 117 ? 13.644 4.981 -13.602 1.00 68.75 117 ILE A CA 1
ATOM 921 C C . ILE A 1 117 ? 13.650 4.465 -12.159 1.00 68.75 117 ILE A C 1
ATOM 923 O O . ILE A 1 117 ? 13.691 5.273 -11.238 1.00 68.75 117 ILE A O 1
ATOM 927 N N . LEU A 1 118 ? 13.695 3.143 -11.953 1.00 71.50 118 LEU A N 1
ATOM 928 C CA . LEU A 1 118 ? 13.818 2.541 -10.619 1.00 71.50 118 LEU A CA 1
ATOM 929 C C . LEU A 1 118 ? 15.041 3.042 -9.843 1.00 71.50 118 LEU A C 1
ATOM 931 O O . LEU A 1 118 ? 14.950 3.319 -8.649 1.00 71.50 118 LEU A O 1
ATOM 935 N N . ASP A 1 119 ? 16.169 3.235 -10.522 1.00 74.38 119 ASP A N 1
ATOM 936 C CA . ASP A 1 119 ? 17.388 3.751 -9.905 1.00 74.38 119 ASP A CA 1
ATOM 937 C C . ASP A 1 119 ? 17.175 5.161 -9.315 1.00 74.38 119 ASP A C 1
ATOM 939 O O . ASP A 1 119 ? 17.684 5.436 -8.225 1.00 74.38 119 ASP A O 1
ATOM 943 N N . LYS A 1 120 ? 16.344 6.011 -9.943 1.00 70.44 120 LYS A N 1
ATOM 944 C CA . LYS A 1 120 ? 16.000 7.358 -9.443 1.00 70.44 120 LYS A CA 1
ATOM 945 C C . LYS A 1 120 ? 15.186 7.349 -8.148 1.00 70.44 120 LYS A C 1
ATOM 947 O O . LYS A 1 120 ? 15.263 8.309 -7.394 1.00 70.44 120 LYS A O 1
ATOM 952 N N . PHE A 1 121 ? 14.466 6.269 -7.854 1.00 67.50 121 PHE A N 1
ATOM 953 C CA . PHE A 1 121 ? 13.751 6.117 -6.582 1.00 67.50 121 PHE A CA 1
ATOM 954 C C . PHE A 1 121 ? 14.663 5.780 -5.406 1.00 67.50 121 PHE A C 1
ATOM 956 O O . PHE A 1 121 ? 14.318 6.035 -4.257 1.00 67.50 121 PHE A O 1
ATOM 963 N N . SER A 1 122 ? 15.817 5.178 -5.693 1.00 65.19 122 SER A N 1
ATOM 964 C CA . SER A 1 122 ? 16.716 4.620 -4.678 1.00 65.19 122 SER A CA 1
ATOM 965 C C . SER A 1 122 ? 17.931 5.499 -4.365 1.00 65.19 122 SER A C 1
ATOM 967 O O . SER A 1 122 ? 18.595 5.287 -3.353 1.00 65.19 122 SER A O 1
ATOM 969 N N . GLN A 1 123 ? 18.247 6.479 -5.216 1.00 63.78 123 GLN A N 1
ATOM 970 C CA . GLN A 1 123 ? 19.480 7.270 -5.147 1.00 63.78 123 GLN A CA 1
ATOM 971 C C . GLN A 1 123 ? 19.188 8.765 -4.977 1.00 63.78 123 GLN A C 1
ATOM 973 O O . GLN A 1 123 ? 18.233 9.276 -5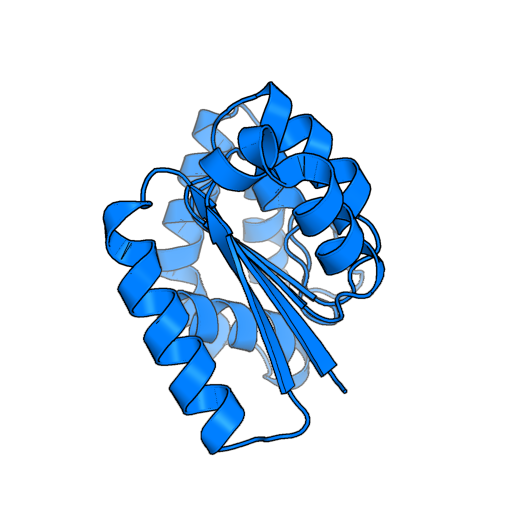.550 1.00 63.78 123 GLN A O 1
ATOM 978 N N . GLY A 1 124 ? 20.051 9.473 -4.241 1.00 66.94 124 GLY A N 1
ATOM 979 C CA . GLY A 1 124 ? 20.000 10.935 -4.110 1.00 66.94 124 GLY A CA 1
ATOM 980 C C . GLY A 1 124 ? 19.244 11.446 -2.881 1.00 66.94 124 GLY A C 1
ATOM 981 O O . GLY A 1 124 ? 18.871 10.663 -1.999 1.00 66.94 124 GLY A O 1
ATOM 982 N N . ARG A 1 125 ? 19.074 12.775 -2.827 1.00 77.50 125 ARG A N 1
ATOM 983 C CA . ARG A 1 125 ? 18.323 13.480 -1.776 1.00 77.50 125 ARG A CA 1
ATOM 984 C C . ARG A 1 125 ? 16.832 13.170 -1.903 1.00 77.50 125 ARG A C 1
ATOM 986 O O . ARG A 1 125 ? 16.373 12.727 -2.952 1.00 77.50 125 ARG A O 1
ATOM 993 N N . GLU A 1 126 ? 16.073 13.418 -0.844 1.00 74.69 126 GLU A N 1
ATOM 994 C CA . GLU A 1 126 ? 14.625 13.173 -0.810 1.00 74.69 126 GLU A CA 1
ATOM 995 C C . GLU A 1 126 ? 13.884 13.861 -1.973 1.00 74.69 126 GLU A C 1
ATOM 997 O O . GLU A 1 126 ? 13.101 13.233 -2.685 1.00 74.69 126 GLU A O 1
ATOM 1002 N N . GLU A 1 127 ? 14.244 15.116 -2.252 1.00 74.88 127 GLU A N 1
ATOM 1003 C CA . GLU A 1 127 ? 13.731 15.901 -3.381 1.00 74.88 127 GLU A CA 1
ATOM 1004 C C . GLU A 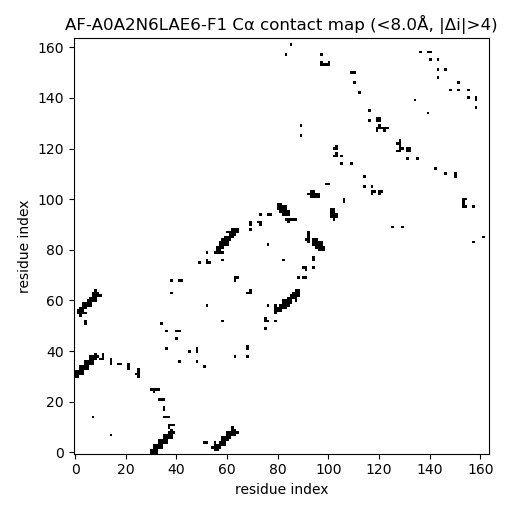1 127 ? 13.986 15.230 -4.740 1.00 74.88 127 GLU A C 1
ATOM 1006 O O . GLU A 1 127 ? 13.106 15.203 -5.601 1.00 74.88 127 GLU A O 1
ATOM 1011 N N . ASP A 1 128 ? 15.171 14.637 -4.929 1.00 77.06 128 ASP A N 1
ATOM 1012 C CA . ASP A 1 128 ? 15.545 13.969 -6.180 1.00 77.06 128 ASP A CA 1
ATOM 1013 C C . ASP A 1 128 ? 14.702 12.701 -6.400 1.00 77.06 128 ASP A C 1
ATOM 1015 O O . ASP A 1 128 ? 14.318 12.387 -7.532 1.00 77.06 128 ASP A O 1
ATOM 1019 N N . ARG A 1 129 ? 14.365 11.991 -5.314 1.00 76.25 129 ARG A N 1
ATOM 1020 C CA . ARG A 1 129 ? 13.498 10.802 -5.347 1.00 76.25 129 ARG A CA 1
ATOM 1021 C C . ARG A 1 129 ? 12.057 11.172 -5.673 1.00 76.25 129 ARG A C 1
ATOM 1023 O O . ARG A 1 129 ? 11.433 10.505 -6.500 1.00 76.25 129 ARG A O 1
ATOM 1030 N N . LEU A 1 130 ? 11.547 12.253 -5.082 1.00 76.69 130 LEU A N 1
ATOM 1031 C CA . LEU A 1 130 ? 10.209 12.768 -5.376 1.00 76.69 130 LEU A CA 1
ATOM 1032 C C . LEU A 1 130 ? 10.107 13.250 -6.832 1.00 76.69 130 LEU A C 1
ATOM 1034 O O . LEU A 1 130 ? 9.164 12.900 -7.544 1.00 76.69 130 LEU A O 1
ATOM 1038 N N . ALA A 1 131 ? 11.116 13.974 -7.321 1.00 77.38 131 ALA A N 1
ATOM 1039 C CA . ALA A 1 131 ? 11.205 14.368 -8.726 1.00 77.38 131 ALA A CA 1
ATOM 1040 C C . ALA A 1 131 ? 11.262 13.143 -9.660 1.00 77.38 131 ALA A C 1
ATOM 1042 O O . ALA A 1 131 ? 10.610 13.124 -10.710 1.00 77.38 131 ALA A O 1
ATOM 1043 N N . GLY A 1 132 ? 11.990 12.097 -9.257 1.00 77.69 132 GLY A N 1
ATOM 1044 C CA . GLY A 1 132 ? 12.010 10.794 -9.920 1.00 77.69 132 GLY A CA 1
ATOM 1045 C C . GLY A 1 132 ? 10.621 10.156 -10.014 1.00 77.69 132 GLY A C 1
ATOM 1046 O O . GLY A 1 132 ? 10.224 9.743 -11.106 1.00 77.69 132 GLY A O 1
ATOM 1047 N N . TYR A 1 133 ? 9.860 10.152 -8.913 1.00 78.81 133 TYR A N 1
ATOM 1048 C CA . TYR A 1 133 ? 8.476 9.664 -8.867 1.00 78.81 133 TYR A CA 1
ATOM 1049 C C . TYR A 1 133 ? 7.572 10.389 -9.850 1.00 78.81 133 TYR A C 1
ATOM 1051 O O . TYR A 1 133 ? 6.979 9.765 -10.729 1.00 78.81 133 TYR A O 1
ATOM 1059 N N . ILE A 1 134 ? 7.531 11.716 -9.773 1.00 79.69 134 ILE A N 1
ATOM 1060 C CA . ILE A 1 134 ? 6.655 12.533 -10.617 1.00 79.69 134 ILE A CA 1
ATOM 1061 C C . ILE A 1 134 ? 7.010 12.362 -12.100 1.00 79.69 134 ILE A C 1
ATOM 1063 O O . ILE A 1 134 ? 6.129 12.235 -12.955 1.00 79.69 134 ILE A O 1
ATOM 1067 N N . SER A 1 135 ? 8.303 12.343 -12.427 1.00 77.69 135 SER A N 1
ATOM 1068 C CA . SER A 1 135 ? 8.771 12.108 -13.795 1.00 77.69 135 SER A CA 1
ATOM 1069 C C . SER A 1 135 ? 8.349 10.727 -14.302 1.00 77.69 135 SER A C 1
ATOM 1071 O O . SER A 1 135 ? 7.873 10.590 -15.434 1.00 77.69 135 SER A O 1
ATOM 1073 N N . PHE A 1 136 ? 8.446 9.703 -13.450 1.00 78.50 136 PHE A N 1
ATOM 1074 C CA . PHE A 1 136 ? 8.036 8.354 -13.807 1.00 78.50 136 PHE A CA 1
ATOM 1075 C C . PHE A 1 136 ? 6.548 8.253 -14.114 1.00 78.50 136 PHE A C 1
ATOM 1077 O O . PHE A 1 136 ? 6.184 7.663 -15.124 1.00 78.50 136 PHE A O 1
ATOM 1084 N N . LEU A 1 137 ? 5.690 8.856 -13.301 1.00 80.06 137 LEU A N 1
ATOM 1085 C CA . LEU A 1 137 ? 4.248 8.820 -13.534 1.00 80.06 137 LEU A CA 1
ATOM 1086 C C . LEU A 1 137 ? 3.867 9.446 -14.882 1.00 80.06 137 LEU A C 1
ATOM 1088 O O . LEU A 1 137 ? 3.018 8.925 -15.604 1.00 80.06 137 LEU A O 1
ATOM 1092 N N . LYS A 1 138 ? 4.565 10.515 -15.283 1.00 80.94 138 LYS A N 1
ATOM 1093 C CA . LYS A 1 138 ? 4.341 11.195 -16.569 1.00 80.94 138 LY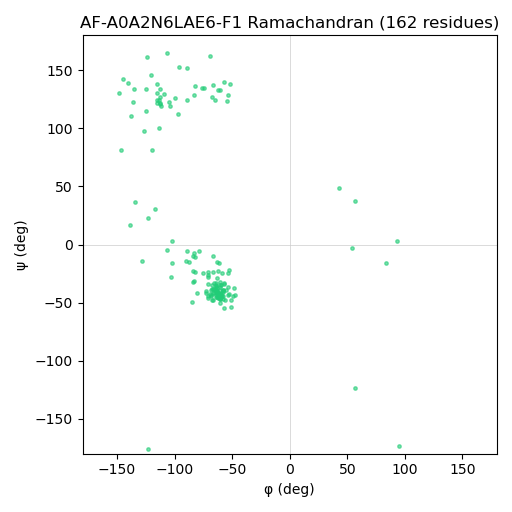S A CA 1
ATOM 1094 C C . LYS A 1 138 ? 4.846 10.396 -17.774 1.00 80.94 138 LYS A C 1
ATOM 1096 O O . LYS A 1 138 ? 4.225 10.411 -18.839 1.00 80.94 138 LYS A O 1
ATOM 1101 N N . ILE A 1 139 ? 6.007 9.753 -17.649 1.00 79.12 139 ILE A N 1
ATOM 1102 C CA . ILE A 1 139 ? 6.733 9.165 -18.790 1.00 79.12 139 ILE A CA 1
ATOM 1103 C C . ILE A 1 139 ? 6.565 7.637 -18.857 1.00 79.12 139 ILE A C 1
ATOM 1105 O O . ILE A 1 139 ? 6.579 7.054 -19.943 1.00 79.12 139 ILE A O 1
ATOM 1109 N N . GLY A 1 140 ? 6.346 6.985 -17.720 1.00 76.56 140 GLY A N 1
ATOM 1110 C CA . GLY A 1 140 ? 6.212 5.539 -17.547 1.00 76.56 140 GLY A CA 1
ATOM 1111 C C . GLY A 1 140 ? 5.207 4.906 -18.508 1.00 76.56 140 GLY A C 1
ATOM 1112 O O . GLY A 1 140 ? 5.606 4.031 -19.282 1.00 76.56 140 GLY A O 1
ATOM 1113 N N . PRO A 1 141 ? 3.952 5.391 -18.583 1.00 79.81 141 PRO A N 1
ATOM 1114 C CA . PRO A 1 141 ? 2.963 4.858 -19.520 1.00 79.81 141 PRO A CA 1
ATOM 1115 C C . PRO A 1 141 ? 3.407 4.919 -20.990 1.00 79.81 141 PRO A C 1
ATOM 1117 O O . PRO A 1 141 ? 3.094 4.020 -21.771 1.00 79.81 141 PRO A O 1
ATOM 1120 N N . LYS A 1 142 ? 4.175 5.948 -21.385 1.00 80.44 142 LYS A N 1
ATOM 1121 C CA . LYS A 1 142 ? 4.719 6.075 -22.749 1.00 80.44 142 LYS A CA 1
ATOM 1122 C C . LYS A 1 142 ? 5.846 5.073 -22.996 1.00 80.44 142 LYS A C 1
ATOM 1124 O O . LYS A 1 142 ? 5.873 4.447 -24.052 1.00 80.44 142 LYS A O 1
ATOM 1129 N N . LEU A 1 143 ? 6.739 4.882 -22.026 1.00 71.88 143 LEU A N 1
ATOM 1130 C CA . LEU A 1 143 ? 7.863 3.944 -22.128 1.00 71.88 143 LEU A CA 1
ATOM 1131 C C . LEU A 1 143 ? 7.402 2.488 -22.197 1.00 71.88 143 LEU A C 1
ATOM 1133 O O . LEU A 1 143 ? 7.944 1.707 -22.978 1.00 71.88 143 LEU A O 1
ATOM 1137 N N . LEU A 1 144 ? 6.358 2.130 -21.448 1.00 74.56 144 LEU A N 1
ATOM 1138 C CA . LEU A 1 144 ? 5.797 0.778 -21.449 1.00 74.56 144 LEU A CA 1
ATOM 1139 C C . LEU A 1 144 ? 5.145 0.362 -22.775 1.00 74.56 144 LEU A C 1
ATOM 1141 O O . LEU A 1 144 ? 4.811 -0.812 -22.935 1.00 74.56 144 LEU A O 1
ATOM 1145 N N . LYS A 1 145 ? 4.949 1.280 -23.730 1.00 76.75 145 LYS A N 1
ATOM 1146 C CA . LYS A 1 145 ? 4.507 0.929 -25.091 1.00 76.75 145 LYS A CA 1
ATOM 1147 C C . LYS A 1 145 ? 5.600 0.222 -25.895 1.00 76.75 145 LYS A C 1
ATOM 1149 O O . LYS A 1 145 ? 5.281 -0.526 -26.810 1.00 76.75 145 LYS A O 1
ATOM 1154 N N . PHE A 1 146 ? 6.866 0.432 -25.539 1.00 75.94 146 PHE A N 1
ATOM 1155 C CA . PHE A 1 146 ? 8.028 -0.073 -26.279 1.00 75.94 146 PHE A CA 1
ATOM 1156 C C . PHE A 1 146 ? 8.669 -1.311 -25.640 1.00 75.94 146 PHE A C 1
ATOM 1158 O O . PHE A 1 146 ? 9.694 -1.796 -26.115 1.00 75.94 146 PHE A O 1
ATOM 1165 N N . VAL A 1 147 ? 8.095 -1.821 -24.548 1.00 73.12 147 VAL A N 1
ATOM 1166 C CA . VAL A 1 147 ? 8.638 -2.954 -23.797 1.00 73.12 147 VAL A CA 1
ATOM 1167 C C . VAL A 1 147 ? 7.700 -4.159 -23.934 1.00 73.12 147 VAL A C 1
ATOM 1169 O O . VAL A 1 147 ? 6.493 -3.987 -23.759 1.00 73.12 147 VAL A O 1
ATOM 1172 N N . PRO A 1 148 ? 8.216 -5.376 -24.216 1.00 76.00 148 PRO A N 1
ATOM 1173 C CA . PRO A 1 148 ? 7.390 -6.577 -24.298 1.00 76.00 148 PRO A CA 1
ATOM 1174 C C . PRO A 1 148 ? 6.558 -6.778 -23.032 1.00 76.00 148 PRO A C 1
ATOM 1176 O O . PRO A 1 148 ? 7.098 -6.780 -21.924 1.00 76.00 148 PRO A O 1
ATOM 1179 N N . VAL A 1 149 ? 5.253 -6.972 -23.220 1.00 73.25 149 VAL A N 1
ATOM 1180 C CA . VAL A 1 149 ? 4.237 -6.992 -22.157 1.00 73.25 149 VAL A CA 1
ATOM 1181 C C . VAL A 1 149 ? 4.596 -7.972 -21.037 1.00 73.25 149 VAL A C 1
ATOM 1183 O O . VAL A 1 149 ? 4.549 -7.607 -19.866 1.00 73.25 149 VAL A O 1
ATOM 1186 N N . GLN A 1 150 ? 5.080 -9.167 -21.383 1.00 71.81 150 GLN A N 1
ATOM 1187 C CA . GLN A 1 150 ? 5.424 -10.216 -20.418 1.00 71.81 150 GLN A CA 1
ATOM 1188 C C . GLN A 1 150 ? 6.546 -9.812 -19.446 1.00 71.81 150 GLN A C 1
ATOM 1190 O O . GLN A 1 150 ? 6.646 -10.380 -18.365 1.00 71.81 150 GLN A O 1
ATOM 1195 N N . LYS A 1 151 ? 7.395 -8.837 -19.803 1.00 71.44 151 LYS A N 1
ATOM 1196 C CA . LYS A 1 151 ? 8.525 -8.396 -18.964 1.00 71.44 151 LYS A CA 1
ATOM 1197 C C . LYS A 1 151 ? 8.173 -7.269 -17.992 1.00 71.44 151 LYS A C 1
ATOM 1199 O O . LYS A 1 151 ? 8.979 -6.963 -17.119 1.00 71.44 151 LYS A O 1
ATOM 1204 N N . VAL A 1 152 ? 7.027 -6.611 -18.174 1.00 79.12 152 VAL A N 1
ATOM 1205 C CA . VAL A 1 152 ? 6.641 -5.397 -17.427 1.00 79.12 152 VAL A CA 1
ATOM 1206 C C . VAL A 1 152 ? 5.171 -5.389 -17.014 1.00 79.12 152 VAL A C 1
ATOM 1208 O O . VAL A 1 152 ? 4.643 -4.332 -16.680 1.00 79.12 152 VAL A O 1
ATOM 1211 N N . GLN A 1 153 ? 4.501 -6.543 -17.044 1.00 86.25 153 GLN A N 1
ATOM 1212 C CA . GLN A 1 153 ? 3.066 -6.637 -16.777 1.00 86.25 153 GLN A CA 1
ATOM 1213 C C . GLN A 1 153 ? 2.699 -6.056 -15.409 1.00 86.25 153 GLN A C 1
ATOM 1215 O O . GLN A 1 153 ? 1.807 -5.220 -15.327 1.00 86.25 153 GLN A O 1
ATOM 1220 N N . ASP A 1 154 ? 3.428 -6.429 -14.360 1.00 88.00 154 ASP A N 1
ATOM 1221 C CA . ASP A 1 154 ? 3.167 -5.944 -13.004 1.00 88.00 154 ASP A CA 1
ATOM 1222 C C . ASP A 1 154 ? 3.366 -4.432 -12.872 1.00 88.00 154 ASP A C 1
ATOM 1224 O O . ASP A 1 154 ? 2.558 -3.739 -12.260 1.00 88.00 154 ASP A O 1
ATOM 1228 N N . LEU A 1 155 ? 4.395 -3.891 -13.524 1.00 84.88 155 LEU A N 1
ATOM 1229 C CA . LEU A 1 155 ? 4.618 -2.451 -13.550 1.00 84.88 155 LEU A CA 1
ATOM 1230 C C . LEU A 1 155 ? 3.527 -1.712 -14.338 1.00 84.88 155 LEU A C 1
ATOM 1232 O O . LEU A 1 155 ? 3.103 -0.625 -13.949 1.00 84.88 155 LEU A O 1
ATOM 1236 N N . ARG A 1 156 ? 3.060 -2.295 -15.447 1.00 85.12 156 ARG A N 1
ATOM 1237 C CA . ARG A 1 156 ? 1.932 -1.756 -16.211 1.00 85.12 156 ARG A CA 1
ATOM 1238 C C . ARG A 1 156 ? 0.665 -1.753 -15.363 1.00 85.12 156 ARG A C 1
ATOM 1240 O O . ARG A 1 156 ? -0.032 -0.747 -15.357 1.00 85.12 156 ARG A O 1
ATOM 1247 N N . ASN A 1 157 ? 0.394 -2.842 -14.648 1.00 90.19 157 ASN A N 1
ATOM 1248 C CA . ASN A 1 157 ? -0.754 -2.946 -13.754 1.00 90.19 157 ASN A CA 1
ATOM 1249 C C . ASN A 1 157 ? -0.687 -1.877 -12.660 1.00 90.19 157 ASN A C 1
ATOM 1251 O O . ASN A 1 157 ? -1.676 -1.193 -12.434 1.00 90.19 157 ASN A O 1
ATOM 1255 N N . TRP A 1 158 ? 0.483 -1.668 -12.051 1.00 89.44 158 TRP A N 1
ATOM 1256 C CA . TRP A 1 158 ? 0.669 -0.611 -11.057 1.00 89.44 158 TRP A CA 1
ATOM 1257 C C . TRP A 1 158 ? 0.391 0.788 -11.633 1.00 89.44 158 TRP A C 1
ATOM 1259 O O . TRP A 1 158 ? -0.343 1.554 -11.019 1.00 89.44 158 TRP A O 1
ATOM 1269 N N . LEU A 1 159 ? 0.892 1.105 -12.835 1.00 86.00 159 LEU A N 1
ATOM 1270 C CA . LEU A 1 159 ? 0.617 2.391 -13.497 1.00 86.00 159 LEU A CA 1
ATOM 1271 C C . LEU A 1 159 ? -0.854 2.572 -13.894 1.00 86.00 159 LEU A C 1
ATOM 1273 O O . LEU A 1 159 ? -1.338 3.698 -13.898 1.00 86.00 159 LEU A O 1
ATOM 1277 N N . ILE A 1 160 ? -1.553 1.490 -14.251 1.00 87.12 160 ILE A N 1
ATOM 1278 C CA . ILE A 1 160 ? -2.996 1.527 -14.519 1.00 87.12 160 ILE A CA 1
ATOM 1279 C C . ILE A 1 160 ? -3.754 1.813 -13.224 1.00 87.12 160 ILE A C 1
ATOM 1281 O O . ILE A 1 160 ? -4.600 2.695 -13.220 1.00 87.12 160 ILE A O 1
ATOM 1285 N N . ILE A 1 161 ? -3.425 1.108 -12.136 1.00 89.81 161 ILE A N 1
ATOM 1286 C CA . ILE A 1 161 ? -4.050 1.321 -10.824 1.00 89.81 161 ILE A CA 1
ATOM 1287 C C . ILE A 1 161 ? -3.809 2.750 -10.339 1.00 89.81 161 ILE A C 1
ATOM 1289 O O . ILE A 1 161 ? -4.741 3.371 -9.862 1.00 89.81 161 ILE A O 1
ATOM 1293 N N . TYR A 1 162 ? -2.594 3.282 -10.498 1.00 85.62 162 TYR A N 1
ATOM 1294 C CA . TYR A 1 162 ? -2.293 4.672 -10.145 1.00 85.62 162 TYR A CA 1
ATOM 1295 C C . TYR A 1 162 ? -3.084 5.693 -10.981 1.00 85.62 162 TYR A C 1
ATOM 1297 O O . TYR A 1 162 ? -3.308 6.811 -10.537 1.00 85.62 162 TYR A O 1
ATOM 1305 N N . GLY A 1 163 ? -3.444 5.347 -12.219 1.00 82.94 163 GLY A N 1
ATOM 1306 C CA . GLY A 1 163 ? -4.185 6.239 -13.110 1.00 82.94 163 GLY A CA 1
ATOM 1307 C C . GLY A 1 163 ? -5.698 6.265 -12.878 1.00 82.94 163 GLY A C 1
ATOM 1308 O O . GLY A 1 163 ? -6.355 7.105 -13.496 1.00 82.94 163 GLY A O 1
ATOM 1309 N N . TYR A 1 164 ? -6.233 5.346 -12.068 1.00 81.94 164 TYR A N 1
ATOM 1310 C CA . TYR A 1 164 ? -7.627 5.346 -11.615 1.00 81.94 164 TYR A CA 1
ATOM 1311 C C . TYR A 1 164 ? -7.782 6.198 -10.359 1.00 81.94 164 TYR A C 1
ATOM 1313 O O . TYR A 1 164 ? -8.809 6.908 -10.292 1.00 81.94 164 TYR A O 1
#

Sequence (164 aa):
MKRIVLVAGFESFNADLYRKAADMAIASCPELDIRVFSDRDITSKRQEVEAALGNADVFFGSLLFDYDQVLWLRDRIANIPIRLVFESALELMSFTKLGAFAIGDKPKGMPKPVKFILDKFSQGREEDRLAGYISFLKIGPKLLKFVPVQKVQDLRNWLIIYGY

Radius of gyration: 16.22 Å; Cα contacts (8 Å, |Δi|>4): 237; chains: 1; bounding box: 42×30×44 Å

InterPro domains:
  IPR003672 CobN/magnesium chelatase [PTHR44119] (4-164)
  IPR022571 Magnesium chelatase, subunit H, N-terminal [PF11965] (3-159)

Foldseek 3Di:
DAEEEEEEEPPPVCQVVVVVVVVVVCVVPVPYDYHGYYPVCCVVVVVVSLVSLQRHLEYEAEAAEDPVSQVVVCVSNQPRQAYQHYHYPLSNQQSHDFPPDGQQDDDPPADPVVNVLSVQCNDDDPVSNVVSVVVCLVCVVVVVVVDPCVRCVRVVVSSVVVVD

Solvent-accessible surface area (backbone atoms only — not comparable to full-atom values): 9008 Å² total; per-residue (Å²): 116,54,24,37,37,37,38,34,17,97,39,66,86,50,48,63,58,53,44,52,52,40,51,56,48,28,75,74,40,76,54,47,44,71,45,78,45,34,54,66,36,55,72,78,38,37,69,59,50,49,61,53,47,75,68,25,50,31,39,38,38,32,40,43,67,56,66,71,60,45,60,59,45,49,73,58,50,70,76,35,68,28,26,48,43,40,81,40,37,66,79,51,31,41,61,20,24,38,85,87,32,44,45,76,60,80,65,88,87,58,55,67,74,59,45,58,53,48,48,31,60,68,45,82,56,72,67,50,21,51,52,34,49,58,50,40,69,72,45,44,73,64,55,57,73,81,46,68,58,90,80,43,48,43,52,51,49,51,55,52,60,73,72,106